Protein 7SJQ (pdb70)

Nearest PDB structures (foldseek):
  7sjq-assembly1_D  TM=1.031E+00  e=6.197E-05  synthetic construct
  5x8m-assembly1_A  TM=9.871E-01  e=4.172E-22  Homo sapiens
  6nm8-assembly1_A  TM=9.786E-01  e=1.071E-21  Homo sapiens
  3sbw-assembly1_C  TM=9.888E-01  e=3.070E-21  Homo sapiens
  6pv9-assembly1_A  TM=9.920E-01  e=8.802E-21  Homo sapiens

Organism: Homo sapiens (NCBI:txid9606)

B-factor: mean 25.23, std 13.24, range [9.95, 88.16]

Radius of gyration: 15.21 Å; Cα contacts (8 Å, |Δi|>4): 319; chains: 2; bounding box: 48×36×38 Å

Sequence (150 aa):
AFTVTVPKDLYVVVEYGSNMTIECCKFPVEKQLDLAALIVYWEMEDKNIIQFVHGEEDLKVQHSSYRQRARLLKDQLSLGNAALQITDVKLQDAGVYRCCMMISYGGADYKRITVKVNNAPYSEEDCKVHCVKEWMAGKACKFDVFKCLDHCAAP

GO terms:
  GO:0005515 protein binding (F, IPI)
  GO:0050860 negative regulation of T cell receptor signaling pathway (P, IDA)
  GO:0050868 negative regulation of T cell activation (P, IDA)
  GO:0048018 receptor ligand activity (F, IDA)
  GO:0031901 early endosome membrane (C, IDA)
  GO:0055038 recycling endosome membrane (C, IDA)
  GO:0035666 TRIF-dependent toll-like receptor signaling pathway (P, IDA)
  GO:0005886 plasma membrane (C, IDA)
  GO:0003713 transcription coactivator activity (F, IDA)
  GO:0005886 plasma membrane (C, EXP)
  GO:0012505 endomembrane system (C, EXP)
  GO:0002841 negative regulation of T cell mediated immune response to tumor cell (P, IMP)
  GO:2001186 negative regulation of CD8-positive, alpha-beta T cell activation (P, IMP)
  GO:0034097 response to cytokine (P, IDA)
  GO:0000139 Golgi membrane (C, TAS)
  GO:0005789 endoplasmic reticulum membrane (C, TAS)
  GO:0005829 cytosol (C, TAS)
  GO:0005886 plasma membrane (C, TAS)
  GO:0005654 nucleoplasm (C, IDA)
  GO:0016607 nuclear speck (C, IDA)

Foldseek 3Di:
DWDKDFPAQEAEAEQQAKDKGKIFTDDDDWDQLQQKWKWKDFPHFTAFTRHSNDTDLVRHGPVQPPFWDFDVVVVRVRIRIIMGGNDHQVNFGWMKIWMGHPHIDIGIHGYHYDHDD/DLVVQLVVLVVVVVVVVVPPRDSVVSNVVSVPD

Structure (mmCIF, N/CA/C/O backbone):
data_7SJQ
#
_entry.id   7SJQ
#
_cell.length_a   56.040
_cell.length_b   65.330
_cell.length_c   99.912
_cell.angle_alpha   90.000
_cell.angle_beta   90.000
_cell.angle_gamma   90.000
#
_symmetry.space_group_name_H-M   'C 2 2 21'
#
loop_
_entity.id
_entity.type
_entity.pdbx_description
1 polymer 'Programmed cell death 1 ligand 1'
2 polymer 'Cystine-dense peptide'
3 non-polymer GLYCEROL
4 non-polymer 2-acetamido-2-deoxy-beta-D-glucopyranose
5 non-polymer 'SULFATE ION'
6 non-polymer 'SODIUM ION'
7 water water
#
loop_
_atom_site.group_PDB
_atom_site.id
_atom_site.type_symbol
_atom_site.label_atom_id
_atom_site.label_alt_id
_atom_site.label_comp_id
_atom_site.label_asym_id
_atom_site.label_entity_id
_atom_site.label_seq_id
_atom_site.pdbx_PDB_ins_code
_atom_site.Cartn_x
_atom_site.Cartn_y
_atom_site.Cartn_z
_atom_site.occupancy
_atom_site.B_iso_or_equiv
_atom_site.auth_seq_id
_atom_site.auth_comp_id
_atom_site.auth_asym_id
_atom_site.auth_atom_id
_atom_site.pdbx_PDB_model_num
ATOM 1 N N . ALA A 1 3 ? 11.417 35.786 29.708 1.00 34.15 18 ALA A N 1
ATOM 2 C CA . ALA A 1 3 ? 11.890 34.643 28.851 1.00 32.72 18 ALA A CA 1
ATOM 3 C C . ALA A 1 3 ? 11.086 34.627 27.543 1.00 30.69 18 ALA A C 1
ATOM 4 O O . ALA A 1 3 ? 9.888 34.962 27.566 1.00 31.52 18 ALA A O 1
ATOM 6 N N . PHE A 1 4 ? 11.733 34.282 26.433 1.00 28.75 19 PHE A N 1
ATOM 7 C CA . PHE A 1 4 ? 11.061 34.105 25.120 1.00 26.45 19 PHE A CA 1
ATOM 8 C C . PHE A 1 4 ? 10.227 32.825 25.155 1.00 25.01 19 PHE A C 1
ATOM 9 O O . PHE A 1 4 ? 10.788 31.738 25.292 1.00 24.81 19 PHE A O 1
ATOM 17 N N . THR A 1 5 ? 8.926 32.941 24.951 1.00 24.32 20 THR A N 1
ATOM 18 C CA . THR A 1 5 ? 8.019 31.769 24.973 1.00 24.08 20 THR A CA 1
ATOM 19 C C . THR A 1 5 ? 7.131 31.757 23.733 1.00 22.04 20 THR A C 1
ATOM 20 O O . THR A 1 5 ? 6.534 32.787 23.413 1.00 22.17 20 THR A O 1
ATOM 24 N N . VAL A 1 6 ? 7.001 30.590 23.110 1.00 20.46 21 VAL A N 1
ATOM 25 C CA . VAL A 1 6 ? 5.990 30.324 22.051 1.00 19.03 21 VAL A CA 1
ATOM 26 C C . VAL A 1 6 ? 4.773 29.716 22.757 1.00 18.82 21 VAL A C 1
ATOM 27 O O . VAL A 1 6 ? 4.969 28.846 23.643 1.00 18.27 21 VAL A O 1
ATOM 31 N N . THR A 1 7 ? 3.571 30.166 22.389 1.00 18.43 22 THR A N 1
ATOM 32 C CA . THR A 1 7 ? 2.295 29.683 22.961 1.00 18.73 22 THR A CA 1
ATOM 33 C C . THR A 1 7 ? 1.364 29.310 21.816 1.00 18.46 22 THR A C 1
ATOM 34 O O . THR A 1 7 ? 1.518 29.868 20.722 1.00 18.32 22 THR A O 1
ATOM 38 N N . VAL A 1 8 ? 0.489 28.342 22.057 1.00 18.46 23 VAL A N 1
ATOM 39 C CA . VAL A 1 8 ? -0.512 27.874 21.061 1.00 18.56 23 VAL A CA 1
ATOM 40 C C . VAL A 1 8 ? -1.888 28.124 21.669 1.00 19.09 23 VAL A C 1
ATOM 41 O O . VAL A 1 8 ? -2.184 27.666 22.783 1.00 19.23 23 VAL A O 1
ATOM 45 N N . PRO A 1 9 ? -2.770 28.878 20.977 1.00 19.53 24 PRO A N 1
ATOM 46 C CA . PRO A 1 9 ? -4.144 29.064 21.448 1.00 19.69 24 PRO A CA 1
ATOM 47 C C . PRO A 1 9 ? -4.880 27.728 21.561 1.00 19.68 24 PRO A C 1
ATOM 48 O O . PRO A 1 9 ? -5.759 27.645 22.407 1.00 19.85 24 PRO A O 1
ATOM 52 N N . LYS A 1 10 ? -4.515 26.746 20.725 1.00 19.47 25 LYS A N 1
ATOM 53 C CA . LYS A 1 10 ? -5.069 25.370 20.738 1.00 20.05 25 LYS A CA 1
ATOM 54 C C . LYS A 1 10 ? -3.941 24.360 20.591 1.00 19.68 25 LYS A C 1
ATOM 55 O O . LYS A 1 10 ? -3.071 24.547 19.717 1.00 18.69 25 LYS A O 1
ATOM 61 N N . ASP A 1 11 ? -3.960 23.316 21.405 1.00 19.89 26 ASP A N 1
ATOM 62 C CA . ASP A 1 11 ? -2.926 22.250 21.347 1.00 20.33 26 ASP A CA 1
ATOM 63 C C . ASP A 1 11 ? -3.547 21.053 20.610 1.00 19.49 26 ASP A C 1
ATOM 64 O O . ASP A 1 11 ? -2.788 20.151 20.241 1.00 18.81 26 ASP A O 1
ATOM 69 N N . LEU A 1 12 ? -4.844 21.119 20.283 1.00 18.88 27 LEU A N 1
ATOM 70 C CA . LEU A 1 12 ? -5.551 20.059 19.527 1.00 18.93 27 LEU A CA 1
ATOM 71 C C . LEU A 1 12 ? -6.479 20.699 18.496 1.00 18.24 27 LEU A C 1
ATOM 72 O O . LEU A 1 12 ? -7.266 21.591 18.863 1.00 18.53 27 LEU A O 1
ATOM 77 N N . TYR A 1 13 ? -6.385 20.287 17.239 1.00 17.45 28 TYR A N 1
ATOM 78 C CA . TYR A 1 13 ? -7.336 20.693 16.175 1.00 17.14 28 TYR A CA 1
ATOM 79 C C . TYR A 1 13 ? -7.962 19.421 15.635 1.00 18.00 28 TYR A C 1
ATOM 80 O O . TYR A 1 13 ? -7.210 18.459 15.310 1.00 18.15 28 TYR A O 1
ATOM 89 N N . VAL A 1 14 ? -9.286 19.390 15.573 1.00 18.66 29 VAL A N 1
ATOM 90 C CA . VAL A 1 14 ? -10.023 18.278 14.915 1.00 19.38 29 VAL A CA 1
ATOM 91 C C . VAL A 1 14 ? -10.558 18.869 13.617 1.00 19.70 29 VAL A C 1
ATOM 92 O O . VAL A 1 14 ? -11.344 19.815 13.698 1.00 19.73 29 VAL A O 1
ATOM 96 N N . VAL A 1 15 ? -10.085 18.366 12.481 1.00 19.91 30 VAL A N 1
ATOM 97 C CA A VAL A 1 15 ? -10.296 19.016 11.157 0.50 20.33 30 VAL A CA 1
ATOM 98 C CA B VAL A 1 15 ? -10.284 19.010 11.153 0.50 20.35 30 VAL A CA 1
ATOM 99 C C . VAL A 1 15 ? -10.915 18.001 10.187 1.00 20.82 30 VAL A C 1
ATOM 100 O O . VAL A 1 15 ? -10.537 16.807 10.226 1.00 21.42 30 VAL A O 1
ATOM 107 N N . GLU A 1 16 ? -11.818 18.465 9.340 1.00 21.61 31 GLU A N 1
ATOM 108 C CA . GLU A 1 16 ? -12.521 17.565 8.393 1.00 22.62 31 GLU A CA 1
ATOM 109 C C . GLU A 1 16 ? -11.611 17.284 7.196 1.00 21.92 31 GLU A C 1
ATOM 110 O O . GLU A 1 16 ? -10.999 18.228 6.634 1.00 21.02 31 GLU A O 1
ATOM 116 N N . TYR A 1 17 ? -11.545 16.013 6.819 1.00 21.76 32 TYR A N 1
ATOM 117 C CA . TYR A 1 17 ? -10.956 15.486 5.564 1.00 22.06 32 TYR A CA 1
ATOM 118 C C . TYR A 1 17 ? -11.423 16.329 4.373 1.00 22.03 32 TYR A C 1
ATOM 119 O O . TYR A 1 17 ? -12.625 16.466 4.202 1.00 21.44 32 TYR A O 1
ATOM 128 N N . GLY A 1 18 ? -10.484 16.913 3.618 1.00 21.81 33 GLY A N 1
ATOM 129 C CA . GLY A 1 18 ? -10.759 17.749 2.434 1.00 22.12 33 GLY A CA 1
ATOM 130 C C . GLY A 1 18 ? -11.021 19.202 2.759 1.00 22.11 33 GLY A C 1
ATOM 131 O O . GLY A 1 18 ? -11.174 19.994 1.814 1.00 23.06 33 GLY A O 1
ATOM 132 N N . SER A 1 19 ? -11.076 19.587 4.030 1.00 22.06 34 SER A N 1
ATOM 133 C CA . SER A 1 19 ? -11.263 21.000 4.438 1.00 21.97 34 SER A CA 1
ATOM 134 C C . SER A 1 19 ? -9.910 21.741 4.445 1.00 21.40 34 SER A C 1
ATOM 135 O O . SER A 1 19 ? -8.881 21.193 3.966 1.00 20.72 34 SER A O 1
ATOM 138 N N . ASN A 1 20 ? -9.931 22.962 4.952 1.00 21.67 35 ASN A N 1
ATOM 139 C CA . ASN A 1 20 ? -8.735 23.830 5.123 1.00 23.05 35 ASN A CA 1
ATOM 140 C C . ASN A 1 20 ? -8.492 24.037 6.612 1.00 21.99 35 ASN A C 1
ATOM 141 O O . ASN A 1 20 ? -9.454 24.312 7.307 1.00 23.11 35 ASN A O 1
ATOM 146 N N . MET A 1 21 ? -7.258 23.954 7.086 1.00 20.38 36 MET A N 1
ATOM 147 C CA . MET A 1 21 ? -6.997 24.259 8.516 1.00 19.75 36 MET A CA 1
ATOM 148 C C . MET A 1 21 ? -5.912 25.336 8.632 1.00 18.30 36 MET A C 1
ATOM 149 O O . MET A 1 21 ? -5.040 25.406 7.732 1.00 16.83 36 MET A O 1
ATOM 154 N N . THR A 1 22 ? -6.025 26.162 9.666 1.00 17.51 37 THR A N 1
ATOM 155 C CA . THR A 1 22 ? -4.993 27.149 10.055 1.00 17.52 37 THR A CA 1
ATOM 156 C C . THR A 1 22 ? -4.581 26.841 11.484 1.00 17.61 37 THR A C 1
ATOM 157 O O . THR A 1 22 ? -5.420 26.992 12.403 1.00 18.12 37 THR A O 1
ATOM 161 N N . ILE A 1 23 ? -3.347 26.400 11.669 1.00 17.17 38 ILE A N 1
ATOM 162 C CA . ILE A 1 23 ? -2.864 26.088 13.034 1.00 17.38 38 ILE A CA 1
ATOM 163 C C . ILE A 1 23 ? -1.899 27.197 13.453 1.00 17.07 38 ILE A C 1
ATOM 164 O O . ILE A 1 23 ? -1.088 27.665 12.646 1.00 15.82 38 ILE A O 1
ATOM 169 N N . GLU A 1 24 ? -2.118 27.688 14.660 1.00 17.61 39 GLU A N 1
ATOM 170 C CA . GLU A 1 24 ? -1.560 28.974 15.132 1.00 17.87 39 GLU A CA 1
ATOM 171 C C . GLU A 1 24 ? -0.465 28.700 16.144 1.00 16.75 39 GLU A C 1
ATOM 172 O O . GLU A 1 24 ? -0.600 27.809 16.998 1.00 16.59 39 GLU A O 1
ATOM 178 N N . CYS A 1 25 ? 0.516 29.576 16.099 1.00 15.80 40 CYS A N 1
ATOM 179 C CA A CYS A 1 25 ? 1.684 29.574 17.024 0.50 15.67 40 CYS A CA 1
ATOM 180 C CA B CYS A 1 25 ? 1.694 29.572 16.951 0.50 15.68 40 CYS A CA 1
ATOM 181 C C . CYS A 1 25 ? 2.080 31.033 17.256 1.00 15.87 40 CYS A C 1
ATOM 182 O O . CYS A 1 25 ? 2.445 31.735 16.301 1.00 15.36 40 CYS A O 1
ATOM 187 N N . LYS A 1 26 ? 1.954 31.475 18.507 1.00 16.68 41 LYS A N 1
ATOM 188 C CA . LYS A 1 26 ? 2.121 32.898 18.881 1.00 17.72 41 LYS A CA 1
ATOM 189 C C . LYS A 1 26 ? 3.501 33.127 19.485 1.00 17.61 41 LYS A C 1
ATOM 190 O O . LYS A 1 26 ? 3.990 32.261 20.211 1.00 17.23 41 LYS A O 1
ATOM 196 N N . PHE A 1 27 ? 4.071 34.310 19.245 1.00 18.04 42 PHE A N 1
ATOM 197 C CA . PHE A 1 27 ? 5.363 34.744 19.835 1.00 18.31 42 PHE A CA 1
ATOM 198 C C . PHE A 1 27 ? 5.299 36.241 20.114 1.00 19.23 42 PHE A C 1
ATOM 199 O O . PHE A 1 27 ? 4.580 36.954 19.428 1.00 18.56 42 PHE A O 1
ATOM 207 N N . PRO A 1 28 ? 6.035 36.743 21.131 1.00 20.66 43 PRO A N 1
ATOM 208 C CA . PRO A 1 28 ? 5.962 38.146 21.521 1.00 22.26 43 PRO A CA 1
ATOM 209 C C . PRO A 1 28 ? 6.580 39.019 20.436 1.00 23.23 43 PRO A C 1
ATOM 210 O O . PRO A 1 28 ? 7.672 38.702 19.996 1.00 23.76 43 PRO A O 1
ATOM 214 N N . VAL A 1 29 ? 5.847 40.051 20.046 1.00 25.40 44 VAL A N 1
ATOM 215 C CA . VAL A 1 29 ? 6.265 41.140 19.121 1.00 27.76 44 VAL A CA 1
ATOM 216 C C . VAL A 1 29 ? 6.037 42.500 19.806 1.00 31.44 44 VAL A C 1
ATOM 217 O O . VAL A 1 29 ? 4.875 42.843 20.043 1.00 31.37 44 VAL A O 1
ATOM 221 N N . GLU A 1 30 ? 7.108 43.266 20.044 1.00 36.09 45 GLU A N 1
ATOM 222 C CA . GLU A 1 30 ? 7.053 44.674 20.545 1.00 40.38 45 GLU A CA 1
ATOM 223 C C . GLU A 1 30 ? 7.103 45.650 19.370 1.00 41.20 45 GLU A C 1
ATOM 224 O O . GLU A 1 30 ? 8.146 45.679 18.674 1.00 43.67 45 GLU A O 1
ATOM 230 N N . LYS A 1 31 ? 6.040 46.435 19.180 1.00 41.18 46 LYS A N 1
ATOM 231 C CA . LYS A 1 31 ? 5.910 47.404 18.062 1.00 40.36 46 LYS A CA 1
ATOM 232 C C . LYS A 1 31 ? 5.941 46.596 16.761 1.00 38.89 46 LYS A C 1
ATOM 233 O O . LYS A 1 31 ? 5.204 45.580 16.680 1.00 41.00 46 LYS A O 1
ATOM 235 N N . GLN A 1 32 ? 6.766 46.972 15.786 1.00 35.69 47 GLN A N 1
ATOM 236 C CA . GLN A 1 32 ? 6.713 46.302 14.460 1.00 33.65 47 GLN A CA 1
ATOM 237 C C . GLN A 1 32 ? 7.605 45.055 14.438 1.00 29.36 47 GLN A C 1
ATOM 238 O O . GLN A 1 32 ? 8.661 45.009 15.094 1.00 28.61 47 GLN A O 1
ATOM 244 N N . LEU A 1 33 ? 7.179 44.074 13.661 1.00 25.69 48 LEU A N 1
ATOM 245 C CA . LEU A 1 33 ? 7.949 42.829 13.421 1.00 23.40 48 LEU A CA 1
ATOM 246 C C . LEU A 1 33 ? 9.260 43.181 12.705 1.00 21.99 48 LEU A C 1
ATOM 247 O O . LEU A 1 33 ? 9.214 44.026 11.791 1.00 22.49 48 LEU A O 1
ATOM 252 N N . ASP A 1 34 ? 10.369 42.553 13.088 1.00 20.23 49 ASP A N 1
ATOM 253 C CA . ASP A 1 34 ? 11.655 42.685 12.361 1.00 19.39 49 ASP A CA 1
ATOM 254 C C . ASP A 1 34 ? 11.986 41.359 11.664 1.00 18.18 49 ASP A C 1
ATOM 255 O O . ASP A 1 34 ? 12.447 40.440 12.349 1.00 17.71 49 ASP A O 1
ATOM 260 N N . LEU A 1 35 ? 11.819 41.299 10.340 1.00 17.41 50 LEU A N 1
ATOM 261 C CA . LEU A 1 35 ? 11.999 40.061 9.540 1.00 16.95 50 LEU A CA 1
ATOM 262 C C . LEU A 1 35 ? 13.442 39.589 9.643 1.00 16.69 50 LEU A C 1
ATOM 263 O O . LEU A 1 35 ? 13.650 38.385 9.621 1.00 16.00 50 LEU A O 1
ATOM 268 N N . ALA A 1 36 ? 14.398 40.517 9.762 1.00 16.84 51 ALA A N 1
ATOM 269 C CA . ALA A 1 36 ? 15.840 40.170 9.795 1.00 16.69 51 ALA A CA 1
ATOM 270 C C . ALA A 1 36 ? 16.176 39.301 11.020 1.00 16.64 51 ALA A C 1
ATOM 271 O O . ALA A 1 36 ? 17.185 38.565 10.947 1.00 16.72 51 ALA A O 1
ATOM 273 N N . ALA A 1 37 ? 15.377 39.344 12.093 1.00 16.11 52 ALA A N 1
ATOM 274 C CA . ALA A 1 37 ? 15.677 38.620 13.351 1.00 16.08 52 ALA A CA 1
ATOM 275 C C . ALA A 1 37 ? 14.823 37.345 13.481 1.00 15.36 52 ALA A C 1
ATOM 276 O O . ALA A 1 37 ? 14.990 36.648 14.495 1.00 15.50 52 ALA A O 1
ATOM 278 N N . LEU A 1 38 ? 13.914 37.070 12.540 1.00 14.51 53 LEU A N 1
ATOM 279 C CA . LEU A 1 38 ? 12.843 36.055 12.740 1.00 14.01 53 LEU A CA 1
ATOM 280 C C . LEU A 1 38 ? 13.185 34.770 11.981 1.00 13.56 53 LEU A C 1
ATOM 281 O O . LEU A 1 38 ? 13.462 34.835 10.776 1.00 13.26 53 LEU A O 1
ATOM 286 N N . ILE A 1 39 ? 13.102 33.631 12.664 1.00 13.52 54 ILE A N 1
ATOM 287 C CA . ILE A 1 39 ? 13.024 32.314 12.001 1.00 13.24 54 ILE A CA 1
ATOM 288 C C . ILE A 1 39 ? 11.726 31.621 12.447 1.00 12.76 54 ILE A C 1
ATOM 289 O O . ILE A 1 39 ? 11.435 31.571 13.667 1.00 12.78 54 ILE A O 1
ATOM 294 N N . VAL A 1 40 ? 10.976 31.084 11.486 1.00 12.21 55 VAL A N 1
ATOM 295 C CA . VAL A 1 40 ? 9.804 30.196 11.748 1.00 11.82 55 VAL A CA 1
ATOM 296 C C . VAL A 1 40 ? 10.042 28.858 11.039 1.00 11.64 55 VAL A C 1
ATOM 297 O O . VAL A 1 40 ? 10.270 28.863 9.829 1.00 11.48 55 VAL A O 1
ATOM 301 N N . TYR A 1 41 ? 9.921 27.762 11.784 1.00 11.57 56 TYR A N 1
ATOM 302 C CA . TYR A 1 41 ? 10.092 26.382 11.299 1.00 11.60 56 TYR A CA 1
ATOM 303 C C . TYR A 1 41 ? 8.853 25.584 11.698 1.00 11.45 56 TYR A C 1
ATOM 304 O O . TYR A 1 41 ? 8.597 25.379 12.917 1.00 11.41 56 TYR A O 1
ATOM 313 N N . TRP A 1 42 ? 8.104 25.144 10.700 1.00 11.32 57 TRP A N 1
ATOM 314 C CA . TRP A 1 42 ? 7.005 24.172 10.894 1.00 11.49 57 TRP A CA 1
ATOM 315 C C . TRP A 1 42 ? 7.447 22.801 10.372 1.00 12.15 57 TRP A C 1
ATOM 316 O O . TRP A 1 42 ? 7.897 22.700 9.190 1.00 12.07 57 TRP A O 1
ATOM 327 N N . GLU A 1 43 ? 7.182 21.786 11.178 1.00 13.03 58 GLU A N 1
ATOM 328 C CA . GLU A 1 43 ? 7.635 20.398 10.970 1.00 14.10 58 GLU A CA 1
ATOM 329 C C . GLU A 1 43 ? 6.500 19.460 11.385 1.00 14.72 58 GLU A C 1
ATOM 330 O O . GLU A 1 43 ? 5.684 19.862 12.231 1.00 14.01 58 GLU A O 1
ATOM 336 N N . MET A 1 44 ? 6.447 18.268 10.785 1.00 16.10 59 MET A N 1
ATOM 337 C CA . MET A 1 44 ? 5.464 17.214 11.128 1.00 17.55 59 MET A CA 1
ATOM 338 C C . MET A 1 44 ? 6.129 15.844 10.934 1.00 18.18 59 MET A C 1
ATOM 339 O O . MET A 1 44 ? 6.338 15.442 9.765 1.00 17.55 59 MET A O 1
ATOM 344 N N . GLU A 1 45 ? 6.502 15.205 12.043 1.00 19.48 60 GLU A N 1
ATOM 345 C CA . GLU A 1 45 ? 7.059 13.819 12.067 1.00 20.91 60 GLU A CA 1
ATOM 346 C C . GLU A 1 45 ? 8.155 13.745 10.988 1.00 21.69 60 GLU A C 1
ATOM 347 O O . GLU A 1 45 ? 8.019 12.975 10.048 1.00 21.81 60 GLU A O 1
ATOM 353 N N . ASP A 1 46 ? 9.122 14.664 11.078 1.00 22.78 61 ASP A N 1
ATOM 354 C CA . ASP A 1 46 ? 10.381 14.734 10.284 1.00 24.41 61 ASP A CA 1
ATOM 355 C C . ASP A 1 46 ? 10.140 15.198 8.843 1.00 24.19 61 ASP A C 1
ATOM 356 O O . ASP A 1 46 ? 11.070 15.027 8.040 1.00 25.20 61 ASP A O 1
ATOM 361 N N . LYS A 1 47 ? 8.952 15.710 8.513 1.00 22.74 62 LYS A N 1
ATOM 362 C CA . LYS A 1 47 ? 8.668 16.346 7.206 1.00 22.17 62 LYS A CA 1
ATOM 363 C C . LYS A 1 47 ? 8.766 17.862 7.404 1.00 20.10 62 LYS A C 1
ATOM 364 O O . LYS A 1 47 ? 8.082 18.378 8.300 1.00 19.30 62 LYS A O 1
ATOM 370 N N . ASN A 1 48 ? 9.584 18.542 6.611 1.00 18.80 63 ASN A N 1
ATOM 371 C CA . ASN A 1 48 ? 9.791 20.008 6.744 1.00 17.61 63 ASN A CA 1
ATOM 372 C C . ASN A 1 48 ? 8.725 20.734 5.925 1.00 15.94 63 ASN A C 1
ATOM 373 O O . ASN A 1 48 ? 8.656 20.520 4.722 1.00 15.64 63 ASN A O 1
ATOM 378 N N . ILE A 1 49 ? 7.866 21.519 6.582 1.00 14.64 64 ILE A N 1
ATOM 379 C CA . ILE A 1 49 ? 6.691 22.167 5.919 1.00 13.66 64 ILE A CA 1
ATOM 380 C C . ILE A 1 49 ? 7.024 23.629 5.563 1.00 12.91 64 ILE A C 1
ATOM 381 O O . ILE A 1 49 ? 6.809 24.027 4.391 1.00 12.75 64 ILE A O 1
ATOM 386 N N . ILE A 1 50 ? 7.487 24.399 6.548 1.00 12.27 65 ILE A N 1
ATOM 387 C CA . ILE A 1 50 ? 7.887 25.827 6.396 1.00 11.87 65 ILE A CA 1
ATOM 388 C C . ILE A 1 50 ? 9.266 25.986 7.000 1.00 12.00 65 ILE A C 1
ATOM 389 O O . ILE A 1 50 ? 9.426 25.621 8.177 1.00 11.75 65 ILE A O 1
ATOM 394 N N . GLN A 1 51 ? 10.190 26.579 6.247 1.00 12.50 66 GLN A N 1
ATOM 395 C CA . GLN A 1 51 ? 11.461 27.127 6.799 1.00 13.08 66 GLN A CA 1
ATOM 396 C C . GLN A 1 51 ? 11.593 28.588 6.380 1.00 13.16 66 GLN A C 1
ATOM 397 O O . GLN A 1 51 ? 12.057 28.852 5.249 1.00 13.14 66 GLN A O 1
ATOM 403 N N . PHE A 1 52 ? 11.159 29.485 7.267 1.00 13.19 67 PHE A N 1
ATOM 404 C CA . PHE A 1 52 ? 11.142 30.949 7.036 1.00 13.43 67 PHE A CA 1
ATOM 405 C C . PHE A 1 52 ? 12.362 31.499 7.779 1.00 13.51 67 PHE A C 1
ATOM 406 O O . PHE A 1 52 ? 12.354 31.546 9.014 1.00 13.62 67 PHE A O 1
ATOM 414 N N . VAL A 1 53 ? 13.416 31.827 7.054 1.00 13.66 68 VAL A N 1
ATOM 415 C CA . VAL A 1 53 ? 14.707 32.267 7.649 1.00 14.06 68 VAL A CA 1
ATOM 416 C C . VAL A 1 53 ? 14.912 33.741 7.314 1.00 14.36 68 VAL A C 1
ATOM 417 O O . VAL A 1 53 ? 15.205 34.038 6.141 1.00 13.95 68 VAL A O 1
ATOM 421 N N . HIS A 1 54 ? 14.751 34.607 8.307 1.00 14.98 69 HIS A N 1
ATOM 422 C CA . HIS A 1 54 ? 14.973 36.074 8.187 1.00 16.02 69 HIS A CA 1
ATOM 423 C C . HIS A 1 54 ? 14.206 36.648 6.987 1.00 15.79 69 HIS A C 1
ATOM 424 O O . HIS A 1 54 ? 14.741 37.581 6.343 1.00 16.04 69 HIS A O 1
ATOM 431 N N . GLY A 1 55 ? 13.011 36.132 6.712 1.00 15.36 70 GLY A N 1
ATOM 432 C CA . GLY A 1 55 ? 12.151 36.609 5.612 1.00 15.48 70 GLY A CA 1
ATOM 433 C C . GLY A 1 55 ? 12.238 35.761 4.354 1.00 15.34 70 GLY A C 1
ATOM 434 O O . GLY A 1 55 ? 11.423 35.974 3.463 1.00 15.17 70 GLY A O 1
ATOM 435 N N . GLU A 1 56 ? 13.163 34.811 4.288 1.00 15.78 71 GLU A N 1
ATOM 436 C CA . GLU A 1 56 ? 13.476 34.051 3.061 1.00 16.56 71 GLU A CA 1
ATOM 437 C C . GLU A 1 56 ? 12.812 32.669 3.158 1.00 15.35 71 GLU A C 1
ATOM 438 O O . GLU A 1 56 ? 13.008 31.970 4.183 1.00 14.55 71 GLU A O 1
ATOM 444 N N . GLU A 1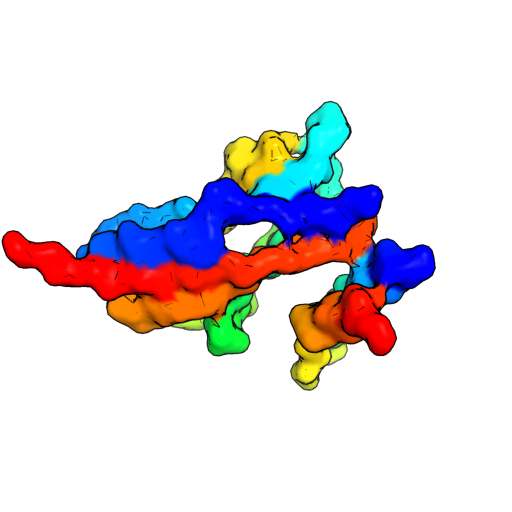 57 ? 12.053 32.279 2.138 1.00 14.74 72 GLU A N 1
ATOM 445 C CA . GLU A 1 57 ? 11.487 30.899 2.058 1.00 14.79 72 GLU A CA 1
ATOM 446 C C . GLU A 1 57 ? 11.933 30.245 0.751 1.00 14.54 72 GLU A C 1
ATOM 447 O O . GLU A 1 57 ? 11.917 30.922 -0.254 1.00 14.74 72 GLU A O 1
ATOM 453 N N . ASP A 1 58 ? 12.304 28.975 0.789 1.00 14.54 73 ASP A N 1
ATOM 454 C CA . ASP A 1 58 ? 12.785 28.186 -0.379 1.00 14.60 73 ASP A CA 1
ATOM 455 C C . ASP A 1 58 ? 11.801 27.035 -0.590 1.00 14.62 73 ASP A C 1
ATOM 456 O O . ASP A 1 58 ? 11.790 26.108 0.252 1.00 14.61 73 ASP A O 1
ATOM 461 N N . LEU A 1 59 ? 10.972 27.109 -1.627 1.00 14.74 74 LEU A N 1
ATOM 462 C CA . LEU A 1 59 ? 9.995 26.034 -1.939 1.00 14.97 74 LEU A CA 1
ATOM 463 C C . LEU A 1 59 ? 10.711 24.692 -2.134 1.00 15.15 74 LEU A C 1
ATOM 464 O O . LEU A 1 59 ? 10.071 23.663 -1.882 1.00 14.86 74 LEU A O 1
ATOM 469 N N . LYS A 1 60 ? 11.956 24.705 -2.628 1.00 15.45 75 LYS A N 1
ATOM 470 C CA . LYS A 1 60 ? 12.696 23.460 -2.995 1.00 16.05 75 LYS A CA 1
ATOM 471 C C . LYS A 1 60 ? 12.808 22.546 -1.770 1.00 16.34 75 LYS A C 1
ATOM 472 O O . LYS A 1 60 ? 12.860 21.329 -1.979 1.00 16.93 75 LYS A O 1
ATOM 478 N N . VAL A 1 61 ? 12.806 23.088 -0.541 1.00 16.27 76 VAL A N 1
ATOM 479 C CA . VAL A 1 61 ? 13.037 22.264 0.688 1.00 16.40 76 VAL A CA 1
ATOM 480 C C . VAL A 1 61 ? 11.723 21.990 1.422 1.00 16.17 76 VAL A C 1
ATOM 481 O O . VAL A 1 61 ? 11.746 21.326 2.468 1.00 16.34 76 VAL A O 1
ATOM 485 N N . GLN A 1 62 ? 10.586 22.365 0.863 1.00 16.00 77 GLN A N 1
ATOM 486 C CA . GLN A 1 62 ? 9.285 21.907 1.414 1.00 15.80 77 GLN A CA 1
ATOM 487 C C . GLN A 1 62 ? 9.097 20.420 1.078 1.00 16.20 77 GLN A C 1
ATOM 488 O O . GLN A 1 62 ? 9.285 20.039 -0.081 1.00 16.16 77 GLN A O 1
ATOM 494 N N . HIS A 1 63 ? 8.704 19.612 2.046 1.00 16.43 78 HIS A N 1
ATOM 495 C CA . HIS A 1 63 ? 8.362 18.179 1.815 1.00 17.24 78 HIS A CA 1
ATOM 496 C C . HIS A 1 63 ? 7.305 18.044 0.714 1.00 17.86 78 HIS A C 1
ATOM 497 O O . HIS A 1 63 ? 6.296 18.814 0.746 1.00 17.05 78 HIS A O 1
ATOM 504 N N . SER A 1 64 ? 7.481 17.052 -0.180 1.00 19.23 79 SER A N 1
ATOM 505 C CA . SER A 1 64 ? 6.614 16.831 -1.375 1.00 20.05 79 SER A CA 1
ATOM 506 C C . SER A 1 64 ? 5.156 16.662 -0.964 1.00 20.38 79 SER A C 1
ATOM 507 O O . SER A 1 64 ? 4.301 17.226 -1.641 1.00 20.26 79 SER A O 1
ATOM 510 N N . SER A 1 65 ? 4.865 16.035 0.181 1.00 21.58 80 SER A N 1
ATOM 511 C CA . SER A 1 65 ? 3.462 15.838 0.639 1.00 21.61 80 SER A CA 1
ATOM 512 C C . SER A 1 65 ? 2.756 17.182 0.938 1.00 20.81 80 SER A C 1
ATOM 513 O O . SER A 1 65 ? 1.53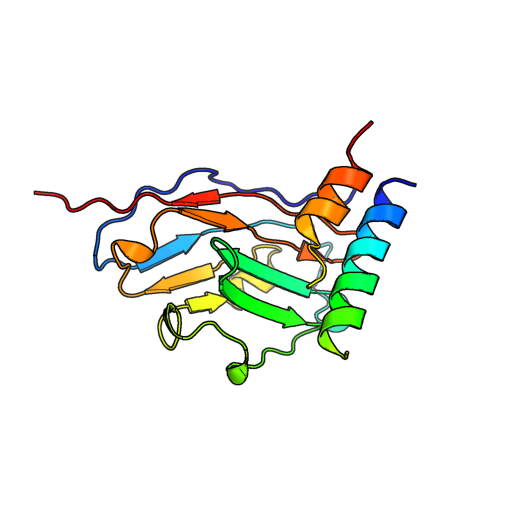0 17.180 0.958 1.00 20.56 80 SER A O 1
ATOM 516 N N . TYR A 1 66 ? 3.455 18.313 1.088 1.00 20.02 81 TYR A N 1
ATOM 517 C CA . TYR A 1 66 ? 2.800 19.606 1.448 1.00 19.70 81 TYR A CA 1
ATOM 518 C C . TYR A 1 66 ? 2.771 20.588 0.257 1.00 20.40 81 TYR A C 1
ATOM 519 O O . TYR A 1 66 ? 2.174 21.701 0.399 1.00 20.15 81 TYR A O 1
ATOM 528 N N . ARG A 1 67 ? 3.299 20.209 -0.914 1.00 21.54 82 ARG A N 1
ATOM 529 C CA . ARG A 1 67 ? 3.472 21.148 -2.061 1.00 22.82 82 ARG A CA 1
ATOM 530 C C . ARG A 1 67 ? 2.113 21.674 -2.532 1.00 22.67 82 ARG A C 1
ATOM 531 O O . ARG A 1 67 ? 1.223 20.858 -2.775 1.00 22.03 82 ARG A O 1
ATOM 539 N N . GLN A 1 68 ? 1.996 22.992 -2.692 1.00 22.85 83 GLN A N 1
ATOM 540 C CA . GLN A 1 68 ? 0.775 23.685 -3.177 1.00 23.67 83 GLN A CA 1
ATOM 541 C C . GLN A 1 68 ? -0.341 23.590 -2.142 1.00 22.35 83 GLN A C 1
ATOM 542 O O . GLN A 1 68 ? -1.455 23.993 -2.502 1.00 24.88 83 GLN A O 1
ATOM 548 N N . ARG A 1 69 ? -0.081 23.096 -0.926 1.00 19.86 84 ARG A N 1
ATOM 549 C CA . ARG A 1 69 ? -1.111 22.941 0.124 1.00 18.41 84 ARG A CA 1
ATOM 550 C C . ARG A 1 69 ? -0.766 23.739 1.390 1.00 17.19 84 ARG A C 1
ATOM 551 O O . ARG A 1 69 ? -1.701 24.054 2.135 1.00 17.30 84 ARG A O 1
ATOM 559 N N . ALA A 1 70 ? 0.505 23.994 1.688 1.00 15.99 85 ALA A N 1
ATOM 560 C CA . ALA A 1 70 ? 0.917 24.609 2.972 1.00 15.30 85 ALA A CA 1
ATOM 561 C C . ALA A 1 70 ? 1.541 25.976 2.722 1.00 14.80 85 ALA A C 1
ATOM 562 O O . ALA A 1 70 ? 2.488 26.031 1.910 1.00 14.17 85 ALA A O 1
ATOM 564 N N . ARG A 1 71 ? 1.117 26.992 3.473 1.00 14.88 86 ARG A N 1
ATOM 565 C CA . ARG A 1 71 ? 1.863 28.266 3.528 1.00 15.11 86 ARG A CA 1
ATOM 566 C C . ARG A 1 71 ? 1.770 28.921 4.903 1.00 14.14 86 ARG A C 1
ATOM 567 O O . ARG A 1 71 ? 0.869 28.614 5.705 1.00 13.51 86 ARG A O 1
ATOM 575 N N . LEU A 1 72 ? 2.793 29.710 5.197 1.00 13.47 87 LEU A N 1
ATOM 576 C CA . LEU A 1 72 ? 2.828 30.583 6.379 1.00 13.53 87 LEU A CA 1
ATOM 577 C C . LEU A 1 72 ? 2.042 31.844 5.996 1.00 13.68 87 LEU A C 1
ATOM 578 O O . LEU A 1 72 ? 2.425 32.506 5.020 1.00 13.91 87 LEU A O 1
ATOM 583 N N . LEU A 1 73 ? 0.990 32.164 6.717 1.00 14.04 88 LEU A N 1
ATOM 584 C CA . LEU A 1 73 ? 0.154 33.365 6.445 1.00 14.84 88 LEU A CA 1
ATOM 585 C C . LEU A 1 73 ? 0.923 34.614 6.897 1.00 15.76 88 LEU A C 1
ATOM 586 O O . LEU A 1 73 ? 1.231 34.728 8.070 1.00 15.54 88 LEU A O 1
ATOM 591 N N . LYS A 1 74 ? 1.277 35.485 5.963 1.00 17.41 89 LYS A N 1
ATOM 592 C CA . LYS A 1 74 ? 2.157 36.659 6.227 1.00 19.19 89 LYS A CA 1
ATOM 593 C C . LYS A 1 74 ? 1.437 37.748 7.036 1.00 21.45 89 LYS A C 1
ATOM 594 O O . LYS A 1 74 ? 2.110 38.380 7.885 1.00 22.77 89 LYS A O 1
ATOM 600 N N . ASP A 1 75 ? 0.133 37.949 6.855 1.00 24.18 90 ASP A N 1
ATOM 601 C CA . ASP A 1 75 ? -0.623 39.016 7.575 1.00 26.52 90 ASP A CA 1
ATOM 602 C C . ASP A 1 75 ? -0.654 38.734 9.085 1.00 26.55 90 ASP A C 1
ATOM 603 O O . ASP A 1 75 ? -0.563 39.669 9.891 1.00 28.44 90 ASP A O 1
ATOM 608 N N . GLN A 1 76 ? -0.778 37.476 9.466 1.00 25.32 91 GLN A N 1
ATOM 609 C CA . GLN A 1 76 ? -0.765 37.049 10.884 1.00 24.99 91 GLN A CA 1
ATOM 610 C C . GLN A 1 76 ? 0.635 37.267 11.469 1.00 22.90 91 GLN A C 1
ATOM 611 O O . GLN A 1 76 ? 0.754 37.633 12.642 1.00 21.38 91 GLN A O 1
ATOM 617 N N . LEU A 1 77 ? 1.655 37.083 10.647 1.00 22.04 92 LEU A N 1
ATOM 618 C CA . LEU A 1 77 ? 3.066 37.118 11.098 1.00 22.08 92 LEU A CA 1
ATOM 619 C C . LEU A 1 77 ? 3.367 38.477 11.752 1.00 22.11 92 LEU A C 1
ATOM 620 O O . LEU A 1 77 ? 3.952 38.481 12.837 1.00 20.86 92 LEU A O 1
ATOM 625 N N . SER A 1 78 ? 2.852 39.571 11.174 1.00 23.11 93 SER A N 1
ATOM 626 C CA . SER A 1 78 ? 3.022 40.968 11.653 1.00 24.47 93 SER A CA 1
ATOM 627 C C . SER A 1 78 ? 2.515 41.108 13.092 1.00 25.55 93 SER A C 1
ATOM 628 O O . SER A 1 78 ? 3.089 41.908 13.823 1.00 26.07 93 SER A O 1
ATOM 630 N N . LEU A 1 79 ? 1.511 40.308 13.498 1.00 25.53 94 LEU A N 1
ATOM 631 C CA . LEU A 1 79 ? 0.863 40.365 14.837 1.00 25.19 94 LEU A CA 1
ATOM 632 C C . LEU A 1 79 ? 1.480 39.357 15.819 1.00 23.32 94 LEU A C 1
ATOM 633 O O . LEU A 1 79 ? 0.899 39.164 16.880 1.00 23.19 94 LEU A O 1
ATOM 638 N N . GLY A 1 80 ? 2.604 38.721 15.496 1.00 21.25 95 GLY A N 1
ATOM 639 C CA . GLY A 1 80 ? 3.195 37.682 16.361 1.00 20.27 95 GLY A CA 1
ATOM 640 C C . GLY A 1 80 ? 2.410 36.376 16.296 1.00 19.05 95 GLY A C 1
ATOM 641 O O . GLY A 1 80 ? 2.393 35.650 17.286 1.00 19.30 95 GLY A O 1
ATOM 642 N N . ASN A 1 81 ? 1.811 36.075 15.149 1.00 17.82 96 ASN A N 1
ATOM 643 C CA . ASN A 1 81 ? 1.059 34.818 14.911 1.00 17.08 96 ASN A CA 1
ATOM 644 C C . ASN A 1 81 ? 1.658 34.126 13.682 1.00 15.86 96 ASN A C 1
ATOM 645 O O . ASN A 1 81 ? 1.440 34.594 12.566 1.00 15.61 96 ASN A O 1
ATOM 650 N N . ALA A 1 82 ? 2.400 33.052 13.890 1.00 15.01 97 ALA A N 1
ATOM 651 C CA . ALA A 1 82 ? 2.963 32.213 12.816 1.00 14.60 97 ALA A CA 1
ATOM 652 C C . ALA A 1 82 ? 1.894 31.195 12.421 1.00 14.32 97 ALA A C 1
ATOM 653 O O . ALA A 1 82 ? 1.823 30.149 13.070 1.00 16.15 97 ALA A O 1
ATOM 655 N N . ALA A 1 83 ? 0.995 31.517 11.518 1.00 13.25 98 ALA A N 1
ATOM 656 C CA . ALA A 1 83 ? -0.146 30.650 11.194 1.00 12.62 98 ALA A CA 1
ATOM 657 C C . ALA A 1 83 ? 0.189 29.812 9.963 1.00 12.06 98 ALA A C 1
ATOM 658 O O . ALA A 1 83 ? 0.486 30.416 8.917 1.00 11.57 98 ALA A O 1
ATOM 660 N N . LEU A 1 84 ? 0.152 28.481 10.122 1.00 11.69 99 LEU A N 1
ATOM 661 C CA . LEU A 1 84 ? 0.334 27.506 9.032 1.00 11.86 99 LEU A CA 1
ATOM 662 C C . LEU A 1 84 ? -1.060 27.130 8.506 1.00 12.15 99 LEU A C 1
ATOM 663 O O . LEU A 1 84 ? -1.871 26.597 9.290 1.00 11.88 99 LEU A O 1
ATOM 668 N N . GLN A 1 85 ? -1.339 27.456 7.248 1.00 12.67 100 GLN A N 1
ATOM 669 C CA . GLN A 1 85 ? -2.608 27.076 6.582 1.00 13.49 100 GLN A CA 1
ATOM 670 C C . GLN A 1 85 ? -2.314 25.887 5.679 1.00 13.77 100 GLN A C 1
ATOM 671 O O . GLN A 1 85 ? -1.402 25.990 4.836 1.00 13.28 100 GLN A O 1
ATOM 677 N N . ILE A 1 86 ? -3.045 24.800 5.869 1.00 14.33 101 ILE A N 1
ATOM 678 C CA . ILE A 1 86 ? -2.954 23.618 4.975 1.00 15.19 101 ILE A CA 1
ATOM 679 C C . ILE A 1 86 ? -4.315 23.482 4.307 1.00 15.70 101 ILE A C 1
ATOM 680 O O . ILE A 1 86 ? -5.298 23.443 5.043 1.00 15.49 101 ILE A O 1
ATOM 685 N N . THR A 1 87 ? -4.362 23.498 2.974 1.00 16.35 102 THR A N 1
ATOM 686 C CA . THR A 1 87 ? -5.628 23.378 2.209 1.00 17.20 102 THR A CA 1
ATOM 687 C C . THR A 1 87 ? -5.805 21.931 1.775 1.00 18.23 102 THR A C 1
ATOM 688 O O . THR A 1 87 ? -4.801 21.203 1.617 1.00 18.59 102 THR A O 1
ATOM 692 N N . ASP A 1 88 ? -7.052 21.496 1.614 1.00 19.51 103 ASP A N 1
ATOM 693 C CA . ASP A 1 88 ? -7.338 20.137 1.102 1.00 20.32 103 ASP A CA 1
ATOM 694 C C . ASP A 1 88 ? -6.692 19.107 2.028 1.00 20.02 103 ASP A C 1
ATOM 695 O O . ASP A 1 88 ? -5.878 18.278 1.566 1.00 19.86 103 ASP A O 1
ATOM 700 N N . VAL A 1 89 ? -7.100 19.148 3.291 1.00 20.16 104 VAL A N 1
ATOM 701 C CA . VAL A 1 89 ? -6.512 18.342 4.399 1.00 20.47 104 VAL A CA 1
ATOM 702 C C . VAL A 1 89 ? -6.679 16.867 4.055 1.00 21.35 104 VAL A C 1
ATOM 703 O O . VAL A 1 89 ? -7.778 16.481 3.598 1.00 22.47 104 VAL A O 1
ATOM 707 N N . LYS A 1 90 ? -5.589 16.115 4.144 1.00 21.93 105 LYS A N 1
ATOM 708 C CA . LYS A 1 90 ? -5.521 14.661 3.854 1.00 22.60 105 LYS A CA 1
ATOM 709 C C . LYS A 1 90 ? -5.595 13.872 5.155 1.00 21.70 105 LYS A C 1
ATOM 710 O O . LYS A 1 90 ? 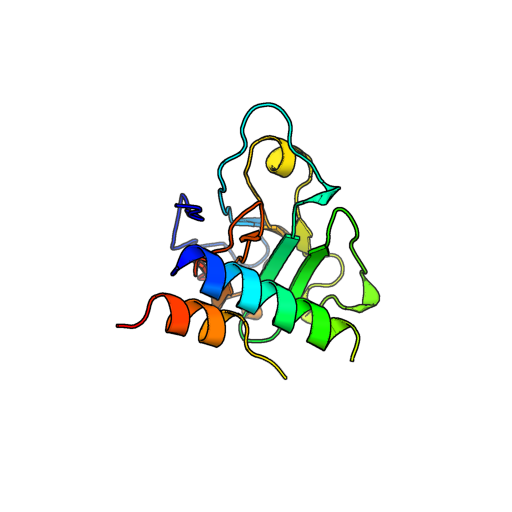-5.240 14.412 6.220 1.00 20.40 105 LYS A O 1
ATOM 716 N N . LEU A 1 91 ? -5.954 12.595 5.075 1.00 21.62 106 LEU A N 1
ATOM 717 C CA . LEU A 1 91 ? -5.920 11.723 6.276 1.00 21.40 106 LEU A CA 1
ATOM 718 C C . LEU A 1 91 ? -4.474 11.673 6.802 1.00 20.55 106 LEU A C 1
ATOM 719 O O . LEU A 1 91 ? -4.309 11.722 8.022 1.00 19.85 106 LEU A O 1
ATOM 724 N N . GLN A 1 92 ? -3.480 11.677 5.909 1.00 20.19 107 GLN A N 1
ATOM 725 C CA . GLN A 1 92 ? -2.029 11.628 6.238 1.00 20.18 107 GLN A CA 1
ATOM 726 C C . GLN A 1 92 ? -1.570 12.921 6.931 1.00 19.01 107 GLN A C 1
ATOM 727 O O . GLN A 1 92 ? -0.466 12.922 7.432 1.00 19.06 107 GLN A O 1
ATOM 729 N N . ASP A 1 93 ? -2.377 13.976 6.970 1.00 18.08 108 ASP A N 1
ATOM 730 C CA . ASP A 1 93 ? -2.040 15.260 7.656 1.00 17.50 108 ASP A CA 1
ATOM 731 C C . ASP A 1 93 ? -2.232 15.143 9.168 1.00 17.34 108 ASP A C 1
ATOM 732 O O . ASP A 1 93 ? -1.749 16.045 9.897 1.00 16.71 108 ASP A O 1
ATOM 737 N N . ALA A 1 94 ? -2.907 14.080 9.627 1.00 17.05 109 ALA A N 1
ATOM 738 C CA . ALA A 1 94 ? -3.124 13.801 11.060 1.00 16.91 109 ALA A CA 1
ATOM 739 C C . ALA A 1 94 ? -1.768 13.531 11.714 1.00 16.86 109 ALA A C 1
ATOM 740 O O . ALA A 1 94 ? -0.938 12.824 11.102 1.00 17.06 109 ALA A O 1
ATOM 742 N N . GLY A 1 95 ? -1.532 14.100 12.899 1.00 16.38 110 GLY A N 1
ATOM 743 C CA . GLY A 1 95 ? -0.290 13.836 13.641 1.00 16.31 110 GLY A CA 1
ATOM 744 C C . GLY A 1 95 ? 0.178 15.056 14.410 1.00 15.84 110 GLY A C 1
ATOM 745 O O . GLY A 1 95 ? -0.641 15.991 14.671 1.00 15.42 110 GLY A O 1
ATOM 746 N N . VAL A 1 96 ? 1.444 15.035 14.803 1.00 15.51 111 VAL A N 1
ATOM 747 C CA . VAL A 1 96 ? 1.984 16.053 15.736 1.00 15.15 111 VAL A CA 1
ATOM 748 C C . VAL A 1 96 ? 2.807 17.029 14.910 1.00 14.73 111 VAL A C 1
ATOM 749 O O . VAL A 1 96 ? 3.767 16.601 14.236 1.00 14.88 111 VAL A O 1
ATOM 753 N N . TYR A 1 97 ? 2.405 18.293 14.961 1.00 14.19 112 TYR A N 1
ATOM 754 C CA . TYR A 1 97 ? 3.098 19.423 14.296 1.00 13.82 112 TYR A CA 1
ATOM 755 C C . TYR A 1 97 ? 3.943 20.114 15.361 1.00 13.95 112 TYR A C 1
ATOM 756 O O . TYR A 1 97 ? 3.513 20.230 16.526 1.00 14.09 112 TYR A O 1
ATOM 765 N N . ARG A 1 98 ? 5.131 20.552 14.978 1.00 13.93 113 ARG A N 1
ATOM 766 C CA . ARG A 1 98 ? 5.984 21.399 15.835 1.00 14.15 113 ARG A CA 1
ATOM 767 C C . ARG A 1 98 ? 6.239 22.714 15.117 1.00 13.85 113 ARG A C 1
ATOM 768 O O . ARG A 1 98 ? 6.517 22.686 13.887 1.00 13.34 113 ARG A O 1
ATOM 776 N N . CYS A 1 99 ? 6.053 23.798 15.868 1.00 13.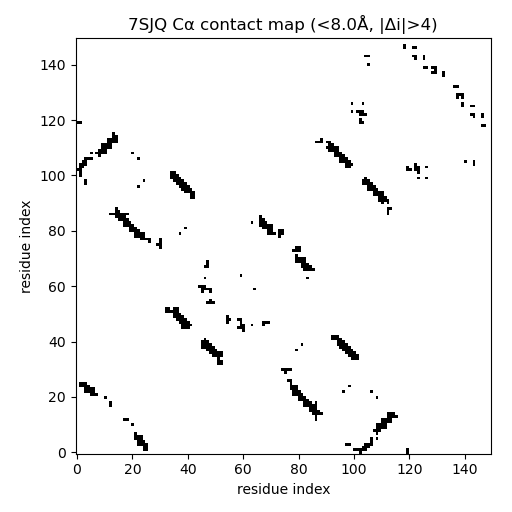92 114 CYS A N 1
ATOM 777 C CA A CYS A 1 99 ? 6.412 25.169 15.445 0.50 14.01 114 CYS A CA 1
ATOM 778 C CA B CYS A 1 99 ? 6.367 25.192 15.476 0.50 14.02 114 CYS A CA 1
ATOM 779 C C . CYS A 1 99 ? 7.541 25.666 16.339 1.00 14.39 114 CYS A C 1
ATOM 780 O O . CYS A 1 99 ? 7.349 25.754 17.574 1.00 14.37 114 CYS A O 1
ATOM 785 N N . MET A 1 100 ? 8.677 25.905 15.721 1.00 14.63 115 MET A N 1
ATOM 786 C CA A MET A 1 100 ? 9.846 26.534 16.376 0.50 15.24 115 MET A CA 1
ATOM 787 C CA B MET A 1 100 ? 9.830 26.539 16.388 0.50 14.94 115 MET A CA 1
ATOM 788 C C . MET A 1 100 ? 9.919 27.985 15.892 1.00 14.97 115 MET A C 1
ATOM 789 O O . MET A 1 100 ? 9.901 28.201 14.669 1.00 14.50 115 MET A O 1
ATOM 798 N N . ILE A 1 101 ? 9.995 28.916 16.833 1.00 15.21 116 ILE A N 1
ATOM 799 C CA . ILE A 1 101 ? 10.165 30.356 16.535 1.00 15.38 116 ILE A CA 1
ATOM 800 C C . ILE A 1 101 ? 11.441 30.814 17.230 1.00 15.91 116 ILE A C 1
ATOM 801 O O . ILE A 1 101 ? 11.640 30.439 18.403 1.00 16.03 116 ILE A O 1
ATOM 806 N N . SER A 1 102 ? 12.304 31.487 16.465 1.00 16.01 117 SER A N 1
ATOM 807 C CA . SER A 1 102 ? 13.504 32.214 16.946 1.00 16.81 117 SER A CA 1
ATOM 808 C C . SER A 1 102 ? 13.284 33.699 16.672 1.00 17.07 117 SER A C 1
ATOM 809 O O . SER A 1 102 ? 13.090 34.069 15.495 1.00 16.41 117 SER A O 1
ATOM 812 N N . TYR A 1 103 ? 13.222 34.504 17.731 1.00 18.07 118 TYR A N 1
ATOM 813 C CA . TYR A 1 103 ? 13.000 35.966 17.637 1.00 18.88 118 TYR A CA 1
ATOM 814 C C . TYR A 1 103 ? 13.522 36.607 18.925 1.00 20.60 118 TYR A C 1
ATOM 815 O O . TYR A 1 103 ? 12.758 36.667 19.903 1.00 20.88 118 TYR A O 1
ATOM 824 N N . GLY A 1 104 ? 14.796 36.999 18.912 1.00 22.76 119 GLY A N 1
ATOM 825 C CA . GLY A 1 104 ? 15.623 37.171 20.122 1.00 24.33 119 GLY A CA 1
ATOM 826 C C . GLY A 1 104 ? 15.945 35.785 20.655 1.00 25.62 119 GLY A C 1
ATOM 827 O O . GLY A 1 104 ? 16.812 35.105 20.056 1.00 29.50 119 GLY A O 1
ATOM 828 N N . GLY A 1 105 ? 15.196 35.316 21.642 1.00 24.68 120 GLY A N 1
ATOM 829 C CA . GLY A 1 105 ? 15.275 33.922 22.129 1.00 23.73 120 GLY A CA 1
ATOM 830 C C . GLY A 1 105 ? 14.645 32.929 21.160 1.00 22.12 120 GLY A C 1
ATOM 831 O O . GLY A 1 105 ? 14.256 33.335 20.037 1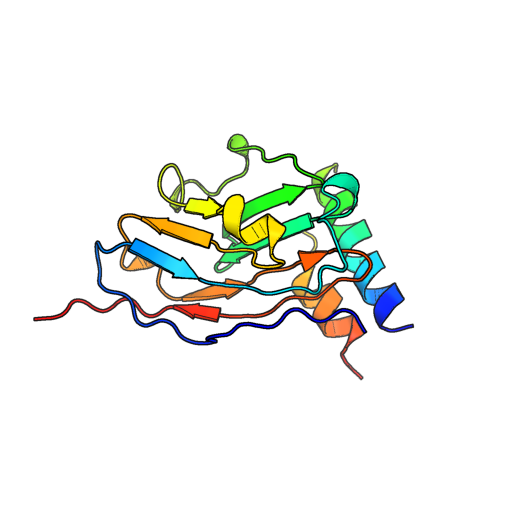.00 21.73 120 GLY A O 1
ATOM 832 N N . ALA A 1 106 ? 14.528 31.670 21.582 1.00 20.82 121 ALA A N 1
ATOM 833 C CA . ALA A 1 106 ? 13.953 30.564 20.793 1.00 19.57 121 ALA A CA 1
ATOM 834 C C . ALA A 1 106 ? 13.100 29.670 21.688 1.00 19.00 121 ALA A C 1
ATOM 835 O O . ALA A 1 106 ? 13.395 29.560 22.915 1.00 19.22 121 ALA A O 1
ATOM 837 N N . ASP A 1 107 ? 12.094 29.026 21.087 1.00 17.60 122 ASP A N 1
ATOM 838 C CA . ASP A 1 107 ? 11.206 28.051 21.772 1.00 17.19 122 ASP A CA 1
ATOM 839 C C . ASP A 1 107 ? 10.434 27.308 20.683 1.00 16.46 122 ASP A C 1
ATOM 840 O O . ASP A 1 107 ? 10.502 27.729 19.508 1.00 15.60 122 ASP A O 1
ATOM 845 N N . TYR A 1 108 ? 9.709 26.259 21.067 1.00 16.51 123 TYR A N 1
ATOM 846 C CA . TYR A 1 108 ? 8.821 25.503 20.161 1.00 16.20 123 TYR A CA 1
ATOM 847 C C . TYR A 1 108 ? 7.651 24.942 20.953 1.00 16.33 123 TYR A C 1
ATOM 848 O O . TYR A 1 108 ? 7.762 24.775 22.191 1.00 16.13 123 TYR A O 1
ATOM 857 N N . LYS A 1 109 ? 6.557 24.671 20.238 1.00 16.03 124 LYS A N 1
ATOM 858 C CA . LYS A 1 109 ? 5.394 23.962 20.802 1.00 16.63 124 LYS A CA 1
ATOM 859 C C . LYS A 1 109 ? 4.985 22.839 19.844 1.00 16.99 124 LYS A C 1
ATOM 860 O O . LYS A 1 109 ? 5.339 22.908 18.635 1.00 16.61 124 LYS A O 1
ATOM 866 N N . ARG A 1 110 ? 4.331 21.832 20.411 1.00 17.77 125 ARG A N 1
ATOM 867 C CA . ARG A 1 110 ? 3.671 20.703 19.719 1.00 18.61 125 ARG A CA 1
ATOM 868 C C . ARG A 1 110 ? 2.179 21.015 19.598 1.00 17.41 125 ARG A C 1
ATOM 869 O O . ARG A 1 110 ? 1.601 21.496 20.587 1.00 17.48 125 ARG A O 1
ATOM 877 N N . ILE A 1 111 ? 1.587 20.721 18.445 1.00 16.47 126 ILE A N 1
AT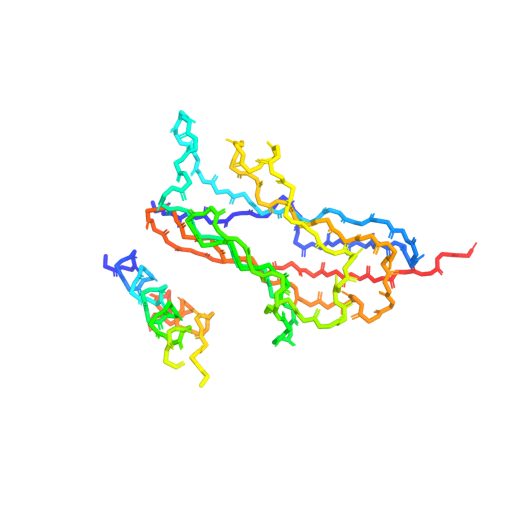OM 878 C CA . ILE A 1 111 ? 0.120 20.796 18.208 1.00 16.08 126 ILE A CA 1
ATOM 879 C C . ILE A 1 111 ? -0.326 19.447 17.639 1.00 15.87 126 ILE A C 1
ATOM 880 O O . ILE A 1 111 ? 0.262 19.006 16.626 1.00 15.53 126 ILE A O 1
ATOM 885 N N . THR A 1 112 ? -1.348 18.835 18.227 1.00 15.78 127 THR A N 1
ATOM 886 C CA . THR A 1 112 ? -1.931 17.581 17.672 1.00 16.03 127 THR A CA 1
ATOM 887 C C . THR A 1 112 ? -3.041 17.942 16.693 1.00 15.88 127 THR A C 1
ATOM 888 O O . THR A 1 112 ? -3.885 18.779 17.022 1.00 15.65 127 THR A O 1
ATOM 892 N N . VAL A 1 113 ? -2.988 17.376 15.494 1.00 16.28 128 VAL A N 1
ATOM 893 C CA . VAL A 1 113 ? -4.098 17.502 14.511 1.00 16.88 128 VAL A CA 1
ATOM 894 C C . VAL A 1 113 ? -4.712 16.125 14.330 1.00 18.00 128 VAL A C 1
ATOM 895 O O . VAL A 1 113 ? -3.941 15.217 14.009 1.00 17.78 128 VAL A O 1
ATOM 899 N N . LYS A 1 114 ? -6.033 16.023 14.500 1.00 19.61 129 LYS A N 1
ATOM 900 C CA . LYS A 1 114 ? -6.831 14.816 14.153 1.00 21.23 129 LYS A CA 1
ATOM 901 C C . LYS A 1 114 ? -7.690 15.132 12.934 1.00 20.23 129 LYS A C 1
ATOM 902 O O . LYS A 1 114 ? -8.262 16.227 12.895 1.00 19.43 129 LYS A O 1
ATOM 908 N N . VAL A 1 115 ? -7.771 14.201 11.986 1.00 19.53 130 VAL A N 1
ATOM 909 C CA . VAL A 1 115 ? -8.555 14.387 10.732 1.00 19.77 130 VAL A CA 1
ATOM 910 C C . VAL A 1 115 ? -9.786 13.476 10.825 1.00 20.04 130 VAL A C 1
ATOM 911 O O . VAL A 1 115 ? -9.614 12.254 10.959 1.00 20.22 130 VAL A O 1
ATOM 915 N N . ASN A 1 116 ? -10.977 14.068 10.821 1.00 19.79 131 ASN A N 1
ATOM 916 C CA A ASN A 1 116 ? -12.237 13.287 10.913 0.50 20.15 131 ASN A CA 1
ATOM 917 C CA B ASN A 1 116 ? -12.270 13.346 10.928 0.50 20.24 131 ASN A CA 1
ATOM 918 C C . ASN A 1 116 ? -12.900 13.284 9.534 1.00 20.33 131 ASN A C 1
ATOM 919 O O . ASN A 1 116 ? -12.561 14.162 8.682 1.00 20.26 131 ASN A O 1
ATOM 928 N N . ALA A 1 117 ? -13.769 12.311 9.312 1.00 20.11 132 ALA A N 1
ATOM 929 C CA . ALA A 1 117 ? -14.540 12.186 8.064 1.00 19.98 132 ALA A CA 1
ATOM 930 C C . ALA A 1 117 ? -15.992 12.116 8.498 1.00 20.23 132 ALA A C 1
ATOM 931 O O . ALA A 1 117 ? -16.496 11.035 8.780 1.00 19.79 132 ALA A O 1
ATOM 933 N N . PRO A 1 118 ? -16.638 13.285 8.707 1.00 20.36 133 PRO A N 1
ATOM 934 C CA . PRO A 1 118 ? -17.988 13.331 9.246 1.00 20.94 133 PRO A CA 1
ATOM 935 C C . PRO A 1 118 ? -19.027 12.698 8.308 1.00 21.72 133 PRO A C 1
ATOM 936 O O . PRO A 1 118 ? -18.920 12.767 7.099 1.00 21.26 133 PRO A O 1
ATOM 940 N N . TYR A 1 119 ? -20.022 12.074 8.917 1.00 22.96 134 TYR A N 1
ATOM 941 C CA . TYR A 1 119 ? -21.146 11.440 8.190 1.00 24.47 134 TYR A CA 1
ATOM 942 C C . TYR A 1 119 ? -22.427 11.571 9.014 1.00 26.38 134 TYR A C 1
ATOM 943 O O . TYR A 1 119 ? -23.332 12.297 8.595 1.00 29.33 134 TYR A O 1
ATOM 953 N N . SER B 2 2 ? 20.855 31.913 31.029 1.00 58.42 2 SER D N 1
ATOM 954 C CA . SER B 2 2 ? 21.671 30.698 30.740 1.00 58.99 2 SER D CA 1
ATOM 955 C C . SER B 2 2 ? 20.847 29.706 29.908 1.00 56.71 2 SER D C 1
ATOM 956 O O . SER B 2 2 ? 21.388 29.143 28.940 1.00 55.38 2 SER D O 1
ATOM 958 N N . GLU B 2 3 ? 19.590 29.482 30.284 1.00 55.94 3 GLU D N 1
ATOM 959 C CA . GLU B 2 3 ? 18.661 28.610 29.515 1.00 55.01 3 GLU D CA 1
ATOM 960 C C . GLU B 2 3 ? 18.388 29.272 28.157 1.00 51.87 3 GLU D C 1
ATOM 961 O O . GLU B 2 3 ? 18.476 28.568 27.146 1.00 50.85 3 GLU D O 1
ATOM 967 N N . GLU B 2 4 ? 18.087 30.576 28.160 1.00 50.84 4 GLU D N 1
ATOM 968 C CA . GLU B 2 4 ? 17.852 31.408 26.947 1.00 49.08 4 GLU D CA 1
ATOM 969 C C . GLU B 2 4 ? 19.027 31.226 25.971 1.00 49.07 4 GLU D C 1
ATOM 970 O O . GLU B 2 4 ? 18.766 31.018 24.765 1.00 47.04 4 GLU D O 1
ATOM 972 N N . ASP B 2 5 ? 20.262 31.252 26.477 1.00 49.09 5 ASP D N 1
ATOM 973 C CA . ASP B 2 5 ? 21.507 31.189 25.664 1.00 49.62 5 ASP D CA 1
ATOM 974 C C . ASP B 2 5 ? 21.677 29.791 25.051 1.00 47.50 5 ASP D C 1
ATOM 975 O O . ASP B 2 5 ? 22.138 29.701 23.897 1.00 46.56 5 ASP D O 1
ATOM 980 N N . CYS B 2 6 ? 21.376 28.737 25.812 1.00 46.70 6 CYS D N 1
ATOM 981 C CA . CYS B 2 6 ? 21.406 27.325 25.343 1.00 45.76 6 CYS D CA 1
ATOM 982 C C . CYS B 2 6 ? 20.465 27.179 24.131 1.00 42.30 6 CYS D C 1
ATOM 983 O O . CYS B 2 6 ? 20.808 26.467 23.177 1.00 41.39 6 CYS D O 1
ATOM 986 N N . LYS B 2 7 ? 19.296 27.804 24.196 1.00 40.00 7 LYS D N 1
ATOM 987 C CA . LYS B 2 7 ? 18.224 27.664 23.177 1.00 37.53 7 LYS D CA 1
ATOM 988 C C . LYS B 2 7 ? 18.635 28.415 21.900 1.00 36.33 7 LYS D C 1
ATOM 989 O O . LYS B 2 7 ? 18.561 27.809 20.821 1.00 35.46 7 LYS D O 1
ATOM 995 N N . VAL B 2 8 ? 19.078 29.669 22.020 1.00 36.37 8 VAL D N 1
ATOM 996 C CA . VAL B 2 8 ? 19.649 30.472 20.895 1.00 36.56 8 VAL D CA 1
ATOM 997 C C . VAL B 2 8 ? 20.709 29.623 20.175 1.00 37.35 8 VAL D C 1
ATOM 998 O O . VAL B 2 8 ? 20.700 29.570 18.925 1.00 36.25 8 VAL D O 1
ATOM 1002 N N . HIS B 2 9 ? 21.558 28.932 20.931 1.00 38.52 9 HIS D N 1
ATOM 1003 C CA . HIS B 2 9 ? 22.683 28.130 20.387 1.00 39.96 9 HIS D CA 1
ATOM 1004 C C . HIS B 2 9 ? 22.161 26.918 19.598 1.00 38.17 9 HIS D C 1
ATOM 1005 O O . HIS B 2 9 ? 22.766 26.588 18.562 1.00 38.29 9 HIS D O 1
ATOM 1012 N N . CYS B 2 10 ? 21.091 26.272 20.077 1.00 36.34 10 CYS D N 1
ATOM 1013 C CA . CYS B 2 10 ? 20.388 25.185 19.354 1.00 34.81 10 CYS D CA 1
ATOM 1014 C C . CYS B 2 10 ? 20.033 25.695 17.952 1.00 32.83 10 CYS D C 1
ATOM 1015 O O . CYS B 2 10 ? 20.281 24.966 16.978 1.00 32.79 10 CYS D O 1
ATOM 1018 N N . VAL B 2 11 ? 19.478 26.900 17.868 1.00 31.05 11 VAL D N 1
ATOM 1019 C CA . VAL B 2 11 ? 19.018 27.506 16.587 1.00 30.18 11 VAL D CA 1
ATOM 1020 C C . VAL B 2 11 ? 20.250 27.774 15.717 1.00 31.22 11 VAL D C 1
ATOM 1021 O O . VAL B 2 11 ? 20.199 27.436 14.534 1.00 30.27 11 VAL D O 1
ATOM 1025 N N . LYS B 2 12 ? 21.317 28.313 16.325 1.00 32.82 12 LYS D N 1
ATOM 1026 C CA . LYS B 2 12 ? 22.631 28.545 15.693 1.00 34.67 12 LYS D CA 1
ATOM 1027 C C . LYS B 2 12 ? 23.085 27.258 15.010 1.00 35.82 12 LYS D C 1
ATOM 1028 O O . LYS B 2 12 ? 23.404 27.319 13.822 1.00 37.10 12 LYS D O 1
ATOM 1030 N N . GLU B 2 13 ? 23.115 26.146 15.742 1.00 36.54 13 GLU D N 1
ATOM 1031 C CA . GLU B 2 13 ? 23.620 24.837 15.256 1.00 37.88 13 GLU D CA 1
ATOM 1032 C C . GLU B 2 13 ? 22.640 24.271 14.215 1.00 37.66 13 GLU D C 1
ATOM 1033 O O . GLU B 2 13 ? 23.081 23.609 13.275 1.00 38.37 13 GLU D O 1
ATOM 1035 N N . TRP B 2 14 ? 21.339 24.504 14.371 1.00 36.89 14 TRP D N 1
ATOM 1036 C CA . TRP B 2 14 ? 20.320 24.028 13.395 1.00 36.96 14 TRP D CA 1
ATOM 1037 C C . TRP B 2 14 ? 20.576 24.722 12.047 1.00 38.29 14 TRP D C 1
ATOM 1038 O O . TRP B 2 14 ? 20.612 24.014 11.019 1.00 39.00 14 TRP D O 1
ATOM 1049 N N . MET B 2 15 ? 20.820 26.036 12.080 1.00 39.04 15 MET D N 1
ATOM 1050 C CA . MET B 2 15 ? 21.189 26.871 10.902 1.00 41.08 15 MET D CA 1
ATOM 1051 C C . MET B 2 15 ? 22.494 26.362 10.278 1.00 43.43 15 MET D C 1
ATOM 1052 O O . MET B 2 15 ? 22.505 26.135 9.058 1.00 43.73 15 MET D O 1
ATOM 1057 N N . ALA B 2 16 ? 23.544 26.181 11.083 1.00 45.51 16 ALA D N 1
ATOM 1058 C CA . ALA B 2 16 ? 24.863 25.669 10.635 1.00 48.62 16 ALA D CA 1
ATOM 1059 C C . ALA B 2 16 ? 24.666 24.373 9.835 1.00 49.83 16 ALA D C 1
ATOM 1060 O O . ALA B 2 16 ? 25.265 24.254 8.743 1.00 50.63 16 ALA D O 1
ATOM 1062 N N . GLY B 2 17 ? 23.852 23.446 10.352 1.00 49.98 17 GLY D N 1
ATOM 1063 C CA . GLY B 2 17 ? 23.513 22.176 9.679 1.00 52.39 17 GLY D CA 1
ATOM 1064 C C . GLY B 2 17 ? 22.953 22.416 8.284 1.00 54.15 17 GLY D C 1
ATOM 1065 O O . GLY B 2 17 ? 23.385 21.713 7.346 1.00 56.71 17 GLY D O 1
ATOM 1066 N N . LYS B 2 18 ? 22.058 23.407 8.153 1.00 54.15 18 LYS D N 1
ATOM 1067 C CA . LYS B 2 18 ? 21.334 23.763 6.902 1.00 54.92 18 LYS D CA 1
ATOM 1068 C C . LYS B 2 18 ? 22.337 24.167 5.815 1.00 57.06 18 LYS D C 1
ATOM 1069 O O . LYS B 2 18 ? 22.086 23.838 4.650 1.00 57.82 18 LYS D O 1
ATOM 1075 N N . ALA B 2 19 ? 23.424 24.848 6.180 1.00 59.35 19 ALA D N 1
ATOM 1076 C CA . ALA B 2 19 ? 24.571 25.133 5.283 1.00 62.48 19 ALA D CA 1
ATOM 1077 C C . ALA B 2 19 ? 25.279 23.826 4.877 1.00 65.44 19 ALA D C 1
ATOM 1078 O O . ALA B 2 19 ? 25.416 23.591 3.663 1.00 68.58 19 ALA D O 1
ATOM 1080 N N . CYS B 2 20 ? 25.704 23.008 5.852 1.00 65.77 20 CYS D N 1
ATOM 1081 C CA . CYS B 2 20 ? 26.579 21.812 5.675 1.00 66.31 20 CYS D CA 1
ATOM 1082 C C . CYS B 2 20 ? 25.775 20.634 5.110 1.00 67.28 20 CYS D C 1
ATOM 1083 O O . CYS B 2 20 ? 24.878 20.891 4.276 1.00 67.13 20 CYS D O 1
ATOM 1085 N N . LYS B 2 38 ? 22.181 14.737 10.727 1.00 64.97 38 LYS D N 1
ATOM 1086 C CA . LYS B 2 38 ? 20.800 15.259 10.943 1.00 62.62 38 LYS D CA 1
ATOM 1087 C C . LYS B 2 38 ? 20.670 15.734 12.394 1.00 60.55 38 LYS D C 1
ATOM 1088 O O . LYS B 2 38 ? 20.376 14.896 13.272 1.00 62.51 38 LYS D O 1
ATOM 1090 N N . PHE B 2 39 ?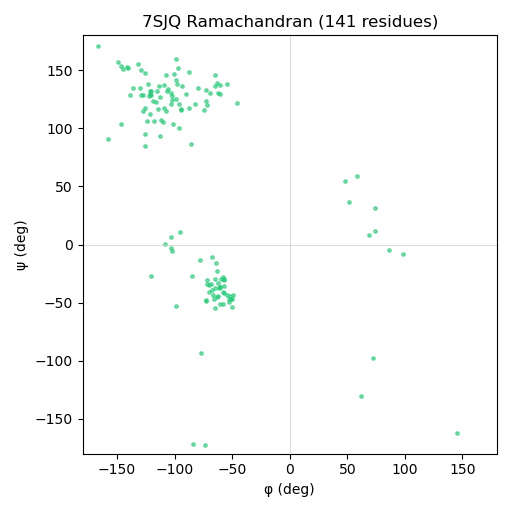 20.913 17.026 12.621 1.00 56.66 39 PHE D N 1
ATOM 1091 C CA . PHE B 2 39 ? 20.817 17.713 13.934 1.00 53.04 39 PHE D CA 1
ATOM 1092 C C . PHE B 2 39 ? 19.343 17.882 14.331 1.00 49.32 39 PHE D C 1
ATOM 1093 O O . PHE B 2 39 ? 18.610 18.524 13.562 1.00 49.46 39 PHE D O 1
ATOM 1101 N N . ASP B 2 40 ? 18.924 17.379 15.498 1.00 45.90 40 ASP D N 1
ATOM 1102 C CA . ASP B 2 40 ? 17.519 17.517 15.976 1.00 42.77 40 ASP D CA 1
ATOM 1103 C C . ASP B 2 40 ? 17.419 18.725 16.920 1.00 39.18 40 ASP D C 1
ATOM 1104 O O . ASP B 2 40 ? 17.775 18.610 18.100 1.00 39.04 40 ASP D O 1
ATOM 1109 N N . VAL B 2 41 ? 16.939 19.851 16.402 1.00 35.73 41 VAL D N 1
ATOM 1110 C CA . VAL B 2 41 ? 16.820 21.136 17.151 1.00 33.27 41 VAL D CA 1
ATOM 1111 C C . VAL B 2 41 ? 15.808 20.992 18.304 1.00 31.84 41 VAL D C 1
ATOM 1112 O O . VAL B 2 41 ? 15.960 21.695 19.298 1.00 31.27 41 VAL D O 1
ATOM 1116 N N . PHE B 2 42 ? 14.800 20.130 18.183 1.00 31.24 42 PHE D N 1
ATOM 1117 C CA . PHE B 2 42 ? 13.749 19.963 19.225 1.00 30.92 42 PHE D CA 1
ATOM 1118 C C . PHE B 2 42 ? 14.359 19.228 20.431 1.00 32.73 42 PHE D C 1
ATOM 1119 O O . PHE B 2 42 ? 14.199 19.708 21.553 1.00 32.70 42 PHE D O 1
ATOM 1127 N N . LYS B 2 43 ? 15.076 18.135 20.187 1.00 34.86 43 LYS D N 1
ATOM 1128 C CA . LYS B 2 43 ? 15.906 17.434 21.207 1.00 37.56 43 LYS D CA 1
ATOM 1129 C C . LYS B 2 43 ? 16.843 18.448 21.872 1.00 38.21 43 LYS D C 1
ATOM 1130 O O . LYS B 2 43 ? 16.895 18.473 23.116 1.00 40.33 43 LYS D O 1
ATOM 1132 N N . CYS B 2 44 ? 17.557 19.255 21.078 1.00 37.70 44 CYS D N 1
ATOM 1133 C CA . CYS B 2 44 ? 18.495 20.280 21.578 1.00 37.73 44 CYS D CA 1
ATOM 1134 C C . CYS B 2 44 ? 17.744 21.262 22.484 1.00 36.83 44 CYS D C 1
ATOM 1135 O O . CYS B 2 44 ? 18.223 21.514 23.592 1.00 38.05 44 CYS D O 1
ATOM 1138 N N . LEU B 2 45 ? 16.624 21.818 22.034 1.00 34.82 45 LEU D N 1
ATOM 1139 C CA . LEU B 2 45 ? 15.837 22.776 22.850 1.00 34.07 45 LEU D CA 1
ATOM 1140 C C . LEU B 2 45 ? 15.323 22.081 24.114 1.00 35.64 45 LEU D C 1
AT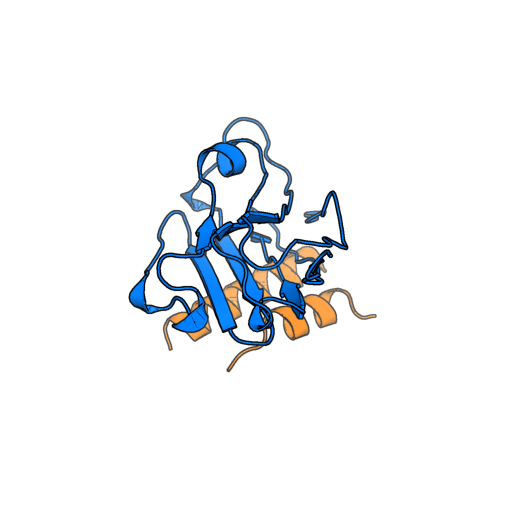OM 1141 O O . LEU B 2 45 ? 15.414 22.687 25.183 1.00 35.91 45 LEU D O 1
ATOM 1146 N N . ASP B 2 46 ? 14.797 20.864 23.980 1.00 37.48 46 ASP D N 1
ATOM 1147 C CA . ASP B 2 46 ? 14.308 20.041 25.120 1.00 40.07 46 ASP D CA 1
ATOM 1148 C C . ASP B 2 46 ? 15.391 19.991 26.211 1.00 44.03 46 ASP D C 1
ATOM 1149 O O . ASP B 2 46 ? 15.062 20.203 27.384 1.00 45.06 46 ASP D O 1
ATOM 1154 N N . HIS B 2 47 ? 16.638 19.732 25.826 1.00 47.98 47 HIS D N 1
ATOM 1155 C CA . HIS B 2 47 ? 17.765 19.458 26.755 1.00 52.95 47 HIS D CA 1
ATOM 1156 C C . HIS B 2 47 ? 18.182 20.734 27.480 1.00 54.41 47 HIS D C 1
ATOM 1157 O O . HIS B 2 47 ? 18.649 20.621 28.621 1.00 56.87 47 HIS D O 1
ATOM 1164 N N . CYS B 2 48 ? 18.017 21.891 26.843 1.00 53.44 48 CYS D N 1
ATOM 1165 C CA . CYS B 2 48 ? 18.235 23.221 27.465 1.00 54.85 48 CYS D CA 1
ATOM 1166 C C . CYS B 2 48 ? 17.264 23.401 28.637 1.00 58.03 48 CYS D C 1
ATOM 1167 O O . CYS B 2 48 ? 17.663 23.998 29.641 1.00 61.17 48 CYS D O 1
ATOM 1170 N N . ALA B 2 49 ? 16.033 22.909 28.515 1.00 60.14 49 ALA D N 1
ATOM 1171 C CA . ALA B 2 49 ? 14.998 23.029 29.566 1.00 63.32 49 ALA D CA 1
ATOM 1172 C C . ALA B 2 49 ? 15.158 21.898 30.587 1.00 68.44 49 ALA D C 1
ATOM 1173 O O . ALA B 2 49 ? 14.764 22.116 31.744 1.00 71.18 49 ALA D O 1
ATOM 1175 N N . ALA B 2 50 ? 15.714 20.752 30.168 1.00 72.06 50 ALA D N 1
ATOM 1176 C CA . ALA B 2 50 ? 15.872 19.522 30.982 1.00 75.88 50 ALA D CA 1
ATOM 1177 C C . ALA B 2 50 ? 16.744 19.830 32.197 1.00 79.89 50 ALA D C 1
ATOM 1178 O O . ALA B 2 50 ? 17.740 20.545 32.079 1.00 80.64 50 ALA D O 1
ATOM 1180 N N . PRO B 2 51 ? 16.385 19.325 33.400 1.00 83.11 51 PRO D N 1
ATOM 1181 C CA . PRO B 2 51 ? 17.176 19.575 34.608 1.00 86.41 51 PRO D CA 1
ATOM 1182 C C . PRO B 2 51 ? 18.407 18.662 34.750 1.00 87.88 51 PRO D C 1
ATOM 1183 O O . PRO B 2 51 ? 18.879 18.000 33.824 1.00 86.44 51 PRO D O 1
#

Solvent-accessible surface area: 8332 Å² total; per-residue (Å²): 133,26,65,0,74,32,75,103,99,78,18,96,16,87,112,46,38,102,8,51,0,48,0,71,10,72,37,164,103,157,34,70,89,72,44,0,6,0,14,0,3,3,95,128,51,41,3,7,24,5,32,80,32,127,81,61,141,175,76,17,70,67,54,1,143,183,26,12,124,0,24,92,99,50,4,58,132,2,4,0,0,0,44,0,44,74,0,85,102,84,3,40,16,34,0,52,0,0,0,12,36,65,17,0,25,31,73,132,0,37,1,106,26,61,73,77,282,114,89,51,99,54,22,70,119,0,9,54,31,9,57,62,39,97,95,122,162,91,73,3,9,37,31,6,66,131,17,69,52,183

Secondary structure (DSSP, 8-state):
----B-S-SEEEEETTS-EEEEEE----SS--GGGEEEEEEETTEEEEEEETTEE-GGGS-GGGTTTEEEEHHHHTTTEEEEEESS--GGG-EEEEEEEEESEEEEEEEEEEEE---/-HHHHHHHHHHHHHHHHH----HHHHHHHHH--

InterPro domains:
  IPR003599 Immunoglobulin domain subtype [SM00409] (24-131)
  IPR003599 Immunoglobulin domain subtype [SM00409] (139-227)
  IPR007110 Immunoglobulin-like domain [PS50835] (33-127)
  IPR007110 Immunoglobulin-like domain [PS50835] (133-225)
  IPR013106 Immunoglobulin V-set domain [PF07686] (29-128)
  IPR013162 CD80-like, immunoglobulin C2-set [PF08205] (137-219)
  IPR013783 Immunoglobulin-like fold [G3DSA:2.60.40.10] (17-136)
  IPR013783 Immunoglobulin-like fold [G3DSA:2.60.40.10] (137-239)
  IPR036179 Immunoglobulin-like domain superfamily [SSF48726] (19-128)
  IPR036179 Immunoglobulin-like domain superfamily [SSF48726] (147-221)
  IPR051713 T-cell Activation and Immune Regulation Protein [PTHR25466] (1-289)